Protein AF-A0A950J6D3-F1 (afdb_monomer)

Structure (mmCIF, N/CA/C/O backbone):
data_AF-A0A950J6D3-F1
#
_entry.id   AF-A0A950J6D3-F1
#
loop_
_atom_site.group_PDB
_atom_site.id
_atom_site.type_symbol
_atom_site.label_atom_id
_atom_site.label_alt_id
_atom_site.label_comp_id
_atom_site.label_asym_id
_atom_site.label_entity_id
_atom_site.label_seq_id
_atom_site.pdbx_PDB_ins_code
_atom_site.Cartn_x
_atom_site.Cartn_y
_atom_site.Cartn_z
_atom_site.occupancy
_atom_site.B_iso_or_equiv
_atom_site.auth_seq_id
_atom_site.auth_comp_id
_atom_site.auth_asym_id
_atom_site.auth_atom_id
_atom_site.pdbx_PDB_model_num
ATOM 1 N N . MET A 1 1 ? 31.292 -25.764 -35.443 1.00 55.59 1 MET A N 1
ATOM 2 C CA . MET A 1 1 ? 31.297 -24.615 -34.501 1.00 55.59 1 MET A CA 1
ATOM 3 C C . MET A 1 1 ? 30.057 -23.723 -34.622 1.00 55.59 1 MET A C 1
ATOM 5 O O . MET A 1 1 ? 29.771 -22.983 -33.695 1.00 55.59 1 MET A O 1
ATOM 9 N N . THR A 1 2 ? 29.272 -23.836 -35.695 1.00 62.72 2 THR A N 1
ATOM 10 C CA . THR A 1 2 ? 28.083 -23.012 -35.971 1.00 62.72 2 THR A CA 1
ATOM 11 C C . THR A 1 2 ? 26.883 -23.295 -35.053 1.00 62.72 2 THR A C 1
ATOM 13 O O . THR A 1 2 ? 26.280 -22.356 -34.553 1.00 62.72 2 THR A O 1
ATOM 16 N N . GLY A 1 3 ? 26.563 -24.558 -34.737 1.00 67.31 3 GLY A N 1
ATOM 17 C CA . GLY A 1 3 ? 25.330 -24.898 -33.994 1.00 67.31 3 GLY A CA 1
ATOM 18 C C . GLY A 1 3 ? 25.253 -24.391 -32.543 1.00 67.31 3 GLY A C 1
ATOM 19 O O . GLY A 1 3 ? 24.208 -23.919 -32.108 1.00 67.31 3 GLY A O 1
ATOM 20 N N . ARG A 1 4 ? 26.367 -24.418 -31.795 1.00 71.62 4 ARG A N 1
ATOM 21 C CA . A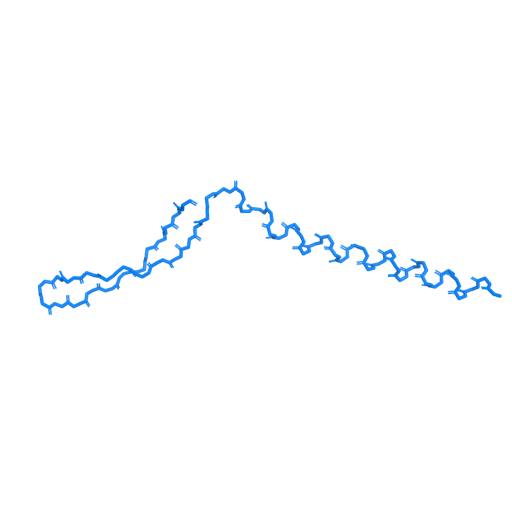RG A 1 4 ? 26.414 -23.901 -30.408 1.00 71.62 4 ARG A CA 1
ATOM 22 C C . ARG A 1 4 ? 26.299 -22.379 -30.340 1.00 71.62 4 ARG A C 1
ATOM 24 O O . ARG A 1 4 ? 25.812 -21.860 -29.344 1.00 71.62 4 ARG A O 1
ATOM 31 N N . PHE A 1 5 ? 26.719 -21.682 -31.392 1.00 74.00 5 PHE A N 1
ATOM 32 C CA . PHE A 1 5 ? 26.633 -20.227 -31.463 1.00 74.00 5 PHE A CA 1
ATOM 33 C C . PHE A 1 5 ? 25.180 -19.761 -31.656 1.00 74.00 5 PHE A C 1
ATOM 35 O O . PHE A 1 5 ? 24.726 -18.860 -30.956 1.00 74.00 5 PHE A O 1
ATOM 42 N N . PHE A 1 6 ? 24.413 -20.452 -32.508 1.00 75.94 6 PHE A N 1
ATOM 43 C CA . PHE A 1 6 ? 22.982 -20.177 -32.689 1.00 75.94 6 PHE A CA 1
ATOM 44 C C . PHE A 1 6 ? 22.154 -20.437 -31.419 1.00 75.94 6 PHE A C 1
ATOM 46 O O . PHE A 1 6 ? 21.250 -19.659 -31.119 1.00 75.94 6 PHE A O 1
ATOM 53 N N . LEU A 1 7 ? 22.493 -21.469 -30.634 1.00 78.56 7 LEU A N 1
ATOM 54 C CA . LEU A 1 7 ? 21.810 -21.763 -29.366 1.00 78.56 7 LEU A CA 1
ATOM 55 C C .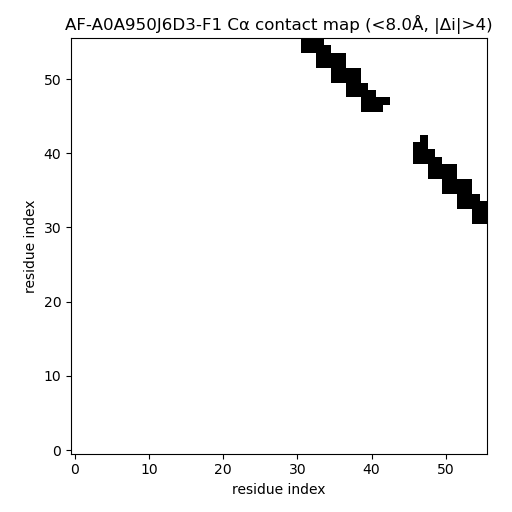 LEU A 1 7 ? 21.951 -20.615 -28.348 1.00 78.56 7 LEU A C 1
ATOM 57 O O . LEU A 1 7 ? 20.981 -20.240 -27.695 1.00 78.56 7 LEU A O 1
ATOM 61 N N . MET A 1 8 ? 23.150 -20.034 -28.234 1.00 79.19 8 MET A N 1
ATOM 62 C CA . MET A 1 8 ? 23.417 -18.943 -27.289 1.00 79.19 8 MET A CA 1
ATOM 63 C C . MET A 1 8 ? 22.667 -17.658 -27.656 1.00 79.19 8 MET A C 1
ATOM 65 O O . MET A 1 8 ? 22.158 -16.969 -26.776 1.00 79.19 8 MET A O 1
ATOM 69 N N . ILE A 1 9 ? 22.551 -17.360 -28.953 1.00 82.88 9 ILE A N 1
ATOM 70 C CA . ILE A 1 9 ? 21.799 -16.195 -29.437 1.00 82.88 9 ILE A CA 1
ATOM 71 C C . ILE A 1 9 ? 20.303 -16.358 -29.133 1.00 82.88 9 ILE A C 1
ATOM 73 O O . ILE A 1 9 ? 19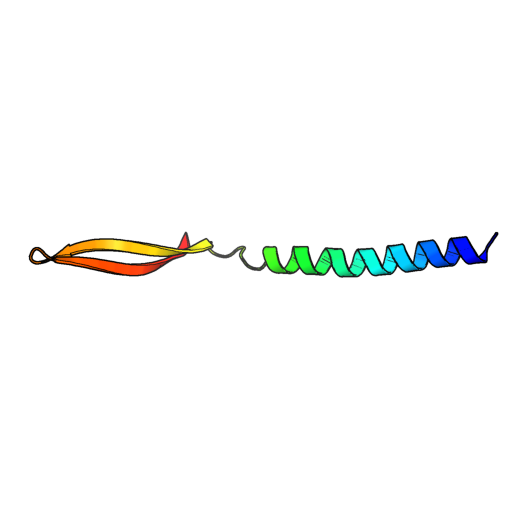.673 -15.417 -28.658 1.00 82.88 9 ILE A O 1
ATOM 77 N N . ALA A 1 10 ? 19.742 -17.555 -29.327 1.00 78.75 10 ALA A N 1
ATOM 78 C CA . ALA A 1 10 ? 18.336 -17.822 -29.021 1.00 78.75 10 ALA A CA 1
ATOM 79 C C . ALA A 1 10 ? 18.005 -17.639 -27.524 1.00 78.75 10 ALA A C 1
ATOM 81 O O . ALA A 1 10 ? 16.976 -17.057 -27.185 1.00 78.75 10 ALA A O 1
ATOM 82 N N . LEU A 1 11 ? 18.897 -18.071 -26.626 1.00 75.44 11 LEU A N 1
ATOM 83 C CA . LEU A 1 11 ? 18.750 -17.876 -25.176 1.00 75.44 11 LEU A CA 1
ATOM 84 C C . LEU A 1 11 ? 18.819 -16.396 -24.770 1.00 75.44 11 LEU A C 1
ATOM 86 O O . LEU A 1 11 ? 18.071 -15.968 -23.892 1.00 75.44 11 LEU A O 1
ATOM 90 N N . ALA A 1 12 ? 19.679 -15.608 -25.421 1.00 75.50 12 ALA A N 1
ATOM 91 C CA . ALA A 1 12 ? 19.801 -14.177 -25.151 1.00 75.50 12 ALA A CA 1
ATOM 92 C C . ALA A 1 12 ? 18.546 -13.389 -25.570 1.00 75.50 12 ALA A C 1
ATOM 94 O O . ALA A 1 12 ? 18.108 -12.507 -24.833 1.00 75.50 12 ALA A O 1
ATOM 95 N N . ILE A 1 13 ? 17.942 -13.734 -26.714 1.00 77.31 13 ILE A N 1
ATOM 96 C CA . ILE A 1 13 ? 16.713 -13.086 -27.204 1.00 77.31 13 ILE A CA 1
ATOM 97 C C . ILE A 1 13 ? 15.539 -13.397 -26.270 1.00 77.31 13 ILE A C 1
ATOM 99 O O . ILE A 1 13 ? 14.815 -12.488 -25.877 1.00 77.31 13 ILE A O 1
ATOM 103 N N . LEU A 1 14 ? 15.394 -14.656 -25.843 1.00 68.75 14 LEU A N 1
ATOM 104 C CA . LEU A 1 14 ? 14.362 -15.034 -24.876 1.00 68.75 14 LEU A CA 1
ATOM 105 C C . LEU A 1 14 ? 14.547 -14.296 -23.542 1.00 68.75 14 LEU A C 1
ATOM 107 O O . LEU A 1 14 ? 13.578 -13.774 -23.008 1.00 68.75 14 LEU A O 1
ATOM 111 N N . GLY A 1 15 ? 15.776 -14.189 -23.025 1.00 64.81 15 GLY A N 1
ATOM 112 C CA . GLY A 1 15 ? 16.059 -13.477 -21.772 1.00 64.81 15 GLY A CA 1
ATOM 113 C C . GLY A 1 15 ? 15.729 -11.978 -21.797 1.00 64.81 15 GLY A C 1
ATOM 114 O O . GLY A 1 15 ? 15.352 -11.425 -20.764 1.00 64.81 15 GLY A O 1
ATOM 115 N N . TRP A 1 16 ? 15.828 -11.326 -22.961 1.00 63.12 16 TRP A N 1
ATOM 116 C CA . TRP A 1 16 ? 15.488 -9.908 -23.121 1.00 63.12 16 TRP A CA 1
ATOM 117 C C . TRP A 1 16 ? 13.985 -9.662 -22.917 1.00 63.12 16 TRP A C 1
ATOM 119 O O . TRP A 1 16 ? 13.604 -8.749 -22.183 1.00 63.12 16 TRP A O 1
ATOM 129 N N . GLU A 1 17 ? 13.131 -10.492 -23.519 1.00 59.91 17 GLU A N 1
ATOM 130 C CA . GLU A 1 17 ? 11.668 -10.345 -23.477 1.00 59.91 17 GLU A CA 1
ATOM 131 C C . GLU A 1 17 ? 11.137 -10.390 -22.030 1.00 59.91 17 GLU A C 1
ATOM 133 O O . GLU A 1 17 ? 10.328 -9.551 -21.628 1.00 59.91 17 GLU A O 1
ATOM 138 N N . TYR A 1 18 ? 11.661 -11.305 -21.203 1.00 58.44 18 TYR A N 1
ATOM 139 C CA . TYR A 1 18 ? 11.259 -11.435 -19.794 1.00 58.44 18 TYR A CA 1
ATOM 140 C C . TYR A 1 18 ? 11.773 -10.293 -18.901 1.00 58.44 18 TYR A C 1
ATOM 142 O O . TYR A 1 18 ? 11.183 -10.020 -17.856 1.00 58.44 18 TYR A O 1
ATOM 150 N N . GLY A 1 19 ? 12.851 -9.608 -19.296 1.00 55.66 19 GLY A N 1
ATOM 151 C CA . GLY A 1 19 ? 13.401 -8.469 -18.555 1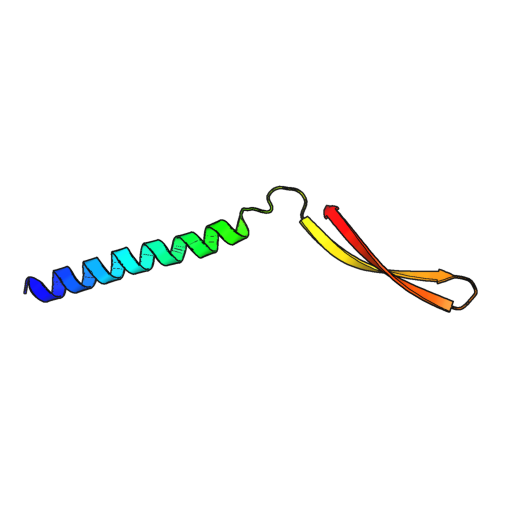.00 55.66 19 GLY A CA 1
ATOM 152 C C . GLY A 1 19 ? 12.556 -7.196 -18.675 1.00 55.66 19 GLY A C 1
ATOM 153 O O . GLY A 1 19 ? 12.508 -6.395 -17.741 1.00 55.66 19 GLY A O 1
ATOM 154 N N . ILE A 1 20 ? 11.844 -7.014 -19.794 1.00 56.47 20 ILE A N 1
ATOM 155 C CA . ILE A 1 20 ? 11.021 -5.815 -20.029 1.00 56.47 20 ILE A CA 1
ATOM 156 C C . ILE A 1 20 ? 9.720 -5.862 -19.216 1.00 56.47 20 ILE A C 1
ATOM 158 O O . ILE A 1 20 ? 9.292 -4.834 -18.688 1.00 56.47 20 ILE A O 1
ATOM 162 N N . SER A 1 21 ? 9.107 -7.041 -19.054 1.00 52.66 21 SER A N 1
ATOM 163 C CA . SER A 1 21 ? 7.815 -7.179 -18.360 1.00 52.66 21 SER A CA 1
ATOM 164 C C . SER A 1 21 ? 7.867 -6.744 -16.890 1.00 52.66 21 SER A C 1
ATOM 166 O O . SER A 1 21 ? 6.879 -6.237 -16.354 1.00 52.66 21 SER A O 1
ATOM 168 N N . VAL A 1 22 ? 9.028 -6.886 -16.241 1.00 53.81 22 VAL A N 1
ATOM 169 C CA . VAL A 1 22 ? 9.245 -6.448 -14.851 1.00 53.81 22 VAL A CA 1
ATOM 170 C C . VAL A 1 22 ? 9.357 -4.923 -14.746 1.00 53.81 22 VAL A C 1
ATOM 172 O O . VAL A 1 22 ? 8.910 -4.337 -13.762 1.00 53.81 22 VAL A O 1
ATOM 175 N N . ALA A 1 23 ? 9.895 -4.260 -15.774 1.00 51.66 23 ALA A N 1
ATOM 176 C CA . ALA A 1 23 ? 10.030 -2.805 -15.806 1.00 51.66 23 ALA A CA 1
ATOM 177 C C . ALA A 1 23 ? 8.686 -2.098 -16.063 1.00 51.66 23 ALA A C 1
ATOM 179 O O . ALA A 1 23 ? 8.432 -1.032 -15.504 1.00 51.66 23 ALA A O 1
ATOM 180 N N . THR A 1 24 ? 7.786 -2.699 -16.848 1.00 48.72 24 THR A N 1
ATOM 181 C CA . THR A 1 24 ? 6.464 -2.116 -17.142 1.00 48.72 24 THR A CA 1
ATOM 182 C C . THR A 1 24 ? 5.478 -2.198 -15.976 1.00 48.72 24 THR A C 1
ATOM 184 O O . THR A 1 24 ? 4.600 -1.346 -15.873 1.00 48.72 24 THR A O 1
ATOM 187 N N . ALA A 1 25 ? 5.637 -3.158 -15.057 1.00 51.25 25 ALA A N 1
ATOM 188 C CA . ALA A 1 25 ? 4.794 -3.252 -13.860 1.00 51.25 25 ALA A CA 1
ATOM 189 C C . ALA A 1 25 ? 5.120 -2.172 -12.807 1.00 51.25 25 ALA A C 1
ATOM 191 O O . ALA A 1 25 ? 4.280 -1.856 -11.970 1.00 51.25 25 ALA A O 1
ATOM 192 N N . ALA A 1 26 ? 6.315 -1.574 -12.867 1.00 51.41 26 ALA A N 1
ATOM 193 C CA . ALA A 1 26 ? 6.741 -0.513 -11.953 1.00 51.41 26 ALA A CA 1
ATOM 194 C C . ALA A 1 26 ? 6.424 0.907 -12.461 1.00 51.41 26 ALA A C 1
ATOM 196 O O . ALA A 1 26 ? 6.463 1.857 -11.682 1.00 51.41 26 ALA A O 1
ATOM 197 N N . GLN A 1 27 ? 6.122 1.083 -13.754 1.00 49.25 27 GLN A N 1
ATOM 198 C CA . GLN A 1 27 ? 5.952 2.413 -14.362 1.00 49.25 27 GLN A CA 1
ATOM 199 C C . GLN A 1 27 ? 4.498 2.833 -14.618 1.00 49.25 27 GLN A C 1
ATOM 201 O O . GLN A 1 27 ? 4.266 3.942 -15.098 1.00 49.25 27 GLN A O 1
ATOM 206 N N . ALA A 1 28 ? 3.515 2.013 -14.235 1.00 49.78 28 ALA A N 1
ATOM 207 C CA . ALA A 1 28 ? 2.099 2.393 -14.288 1.00 49.78 28 ALA A CA 1
ATOM 208 C C . ALA A 1 28 ? 1.664 3.348 -13.151 1.00 49.78 28 ALA A C 1
ATOM 210 O O . ALA A 1 28 ? 0.562 3.881 -13.190 1.00 49.78 28 ALA A O 1
ATOM 211 N N . GLU A 1 29 ? 2.529 3.619 -12.171 1.00 53.12 29 GLU A N 1
ATOM 212 C CA . GLU A 1 29 ? 2.226 4.439 -10.985 1.00 53.12 29 GLU A CA 1
ATOM 213 C C . GLU A 1 29 ? 2.876 5.832 -11.059 1.00 53.12 29 GLU A C 1
ATOM 215 O O . GLU A 1 29 ? 3.317 6.406 -10.065 1.00 53.12 29 GLU A O 1
ATOM 220 N N . ARG A 1 30 ? 2.942 6.438 -12.251 1.00 54.75 30 ARG A N 1
ATOM 221 C CA . ARG A 1 30 ? 3.311 7.861 -12.387 1.00 54.75 30 ARG A CA 1
ATOM 222 C C . ARG A 1 30 ? 2.102 8.781 -12.168 1.00 54.75 30 ARG A C 1
ATOM 224 O O . ARG A 1 30 ? 1.907 9.753 -12.891 1.00 54.75 30 ARG A O 1
ATOM 231 N N . GLY A 1 31 ? 1.283 8.455 -11.171 1.00 61.19 31 GLY A N 1
ATOM 232 C CA . GLY A 1 31 ? 0.024 9.123 -10.864 1.00 61.19 31 GLY A CA 1
ATOM 233 C C . GLY A 1 31 ? -0.323 9.006 -9.386 1.00 61.19 31 GLY A C 1
ATOM 234 O O . GLY A 1 31 ? -1.234 8.275 -9.043 1.00 61.19 31 GLY A O 1
ATOM 235 N N . LYS A 1 32 ? 0.385 9.768 -8.540 1.00 60.41 32 LYS A N 1
ATOM 236 C CA . LYS A 1 32 ? 0.233 9.842 -7.072 1.00 60.41 32 LYS A CA 1
ATOM 237 C C . LYS A 1 32 ? 0.469 8.501 -6.375 1.00 60.41 32 LYS A C 1
ATOM 239 O O . LYS A 1 32 ? -0.326 7.575 -6.459 1.00 60.41 32 LYS A O 1
ATOM 244 N N . THR A 1 33 ? 1.547 8.428 -5.609 1.00 68.31 33 THR A N 1
ATOM 245 C CA . THR A 1 33 ? 1.861 7.247 -4.806 1.00 68.31 33 THR A CA 1
ATOM 246 C C . THR A 1 33 ? 0.838 7.108 -3.679 1.00 68.31 33 THR A C 1
ATOM 248 O O . THR A 1 33 ? 0.892 7.808 -2.665 1.00 68.31 33 THR A O 1
ATOM 251 N N . CYS A 1 34 ? -0.142 6.228 -3.877 1.00 79.31 34 CYS A N 1
ATOM 252 C CA . CYS A 1 34 ? -1.158 5.918 -2.881 1.00 79.31 34 CYS A CA 1
ATOM 253 C C . CYS A 1 34 ? -0.672 4.787 -1.975 1.00 79.31 34 CYS A C 1
ATOM 255 O O . CYS A 1 34 ? -0.520 3.652 -2.419 1.00 79.31 34 CYS A O 1
ATOM 257 N N . HIS A 1 35 ? -0.486 5.073 -0.691 1.00 82.06 35 HIS A N 1
ATOM 258 C CA . HIS A 1 35 ? -0.200 4.059 0.322 1.00 82.06 35 HIS A CA 1
ATOM 259 C C . HIS A 1 35 ? -1.301 4.039 1.384 1.00 82.06 35 HIS A C 1
ATOM 261 O O . HIS A 1 35 ? -2.005 5.026 1.603 1.00 82.06 35 HIS A O 1
ATOM 267 N N . MET A 1 36 ? -1.489 2.882 2.016 1.00 88.06 36 MET A N 1
ATOM 268 C CA . MET A 1 36 ? -2.360 2.765 3.182 1.00 88.06 36 MET A CA 1
ATOM 269 C C . MET A 1 36 ? -1.582 3.226 4.411 1.00 88.06 36 MET A C 1
ATOM 271 O O . MET A 1 36 ? -0.539 2.659 4.730 1.00 88.06 36 MET A O 1
ATOM 275 N N . GLU A 1 37 ? -2.092 4.239 5.098 1.00 88.31 37 GLU A N 1
ATOM 276 C CA . GLU A 1 37 ? -1.534 4.744 6.347 1.00 88.31 37 GLU A CA 1
ATOM 277 C C . GLU A 1 37 ? -2.518 4.449 7.482 1.00 88.31 37 GLU A C 1
ATOM 279 O O . GLU A 1 37 ? -3.729 4.656 7.352 1.00 88.31 37 GLU A O 1
ATOM 284 N N . GLN A 1 38 ? -2.008 3.929 8.598 1.00 89.00 38 GLN A N 1
ATOM 285 C CA . GLN A 1 38 ? -2.814 3.729 9.794 1.00 89.00 38 GLN A CA 1
ATOM 286 C C . GLN A 1 38 ? -2.808 5.023 10.606 1.00 89.00 38 GLN A C 1
ATOM 288 O O . GLN A 1 38 ? -1.800 5.372 11.219 1.00 89.00 38 GLN A O 1
ATOM 293 N N . GLN A 1 39 ? -3.937 5.726 10.634 1.00 88.69 39 GLN A N 1
ATOM 294 C CA . GLN A 1 39 ? -4.095 6.912 11.466 1.00 88.69 39 GLN A CA 1
ATOM 295 C C . GLN A 1 39 ? -4.812 6.541 12.755 1.00 88.69 39 GLN A C 1
ATOM 297 O O . GLN A 1 39 ? -5.949 6.072 12.745 1.00 88.69 39 GLN A O 1
ATOM 302 N N . CYS A 1 40 ? -4.124 6.740 13.876 1.00 91.62 40 CYS A N 1
ATOM 303 C CA . CYS A 1 40 ? -4.691 6.543 15.200 1.00 91.62 40 CYS A CA 1
ATOM 304 C C . CYS A 1 40 ? -4.961 7.897 15.850 1.00 91.62 40 CYS A C 1
ATOM 306 O O . CYS A 1 40 ? -4.046 8.709 15.984 1.00 91.62 40 CYS A O 1
ATOM 308 N N . HIS A 1 41 ? -6.186 8.107 16.318 1.00 89.56 41 HIS A N 1
ATOM 309 C CA . HIS A 1 41 ? -6.542 9.251 17.146 1.00 89.56 41 HIS A CA 1
ATOM 310 C C . HIS A 1 41 ? -7.203 8.789 18.445 1.00 89.56 41 HIS A C 1
ATOM 312 O O . HIS A 1 41 ? -7.667 7.653 18.584 1.00 89.56 41 HIS A O 1
ATOM 318 N N . TRP A 1 42 ? -7.186 9.673 19.435 1.00 94.12 42 TRP A N 1
ATOM 319 C CA . TRP A 1 42 ? -7.855 9.449 20.706 1.00 94.12 42 TRP A CA 1
ATOM 320 C C . TRP A 1 42 ? -9.221 10.110 20.661 1.00 94.12 42 TRP A C 1
ATOM 322 O O . TRP A 1 42 ? -9.321 11.316 20.456 1.00 94.12 42 TRP A O 1
ATOM 332 N N . GLU A 1 43 ? -10.269 9.321 20.860 1.00 89.69 43 GLU A N 1
ATOM 333 C CA . GLU A 1 43 ? -11.637 9.815 20.941 1.00 89.69 43 GLU A CA 1
ATOM 334 C C . GLU A 1 43 ? -12.316 9.170 22.151 1.00 89.69 43 GLU A C 1
ATOM 336 O O . GLU A 1 43 ? -12.271 7.952 22.319 1.00 89.69 43 GLU A O 1
ATOM 341 N N . ASN A 1 44 ? -12.898 9.981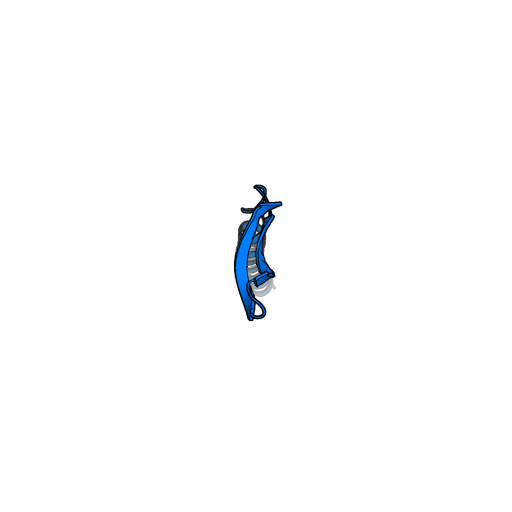 23.042 1.00 84.12 44 ASN A N 1
ATOM 342 C CA . ASN A 1 44 ? -13.599 9.506 24.245 1.00 84.12 44 ASN A CA 1
ATOM 343 C C . ASN A 1 44 ? -12.799 8.475 25.079 1.00 84.12 44 ASN A C 1
ATOM 345 O O . ASN A 1 44 ? -13.323 7.426 25.452 1.00 84.12 44 ASN A O 1
ATOM 349 N N . PHE A 1 45 ? -11.514 8.750 25.347 1.00 84.62 45 PHE A N 1
ATOM 350 C CA . PHE A 1 45 ? -10.588 7.863 26.084 1.00 84.62 45 PHE A CA 1
ATOM 351 C C . PHE A 1 45 ? -10.349 6.480 25.448 1.00 84.62 45 PHE A C 1
ATOM 353 O O . PHE A 1 45 ? -9.760 5.598 26.075 1.00 84.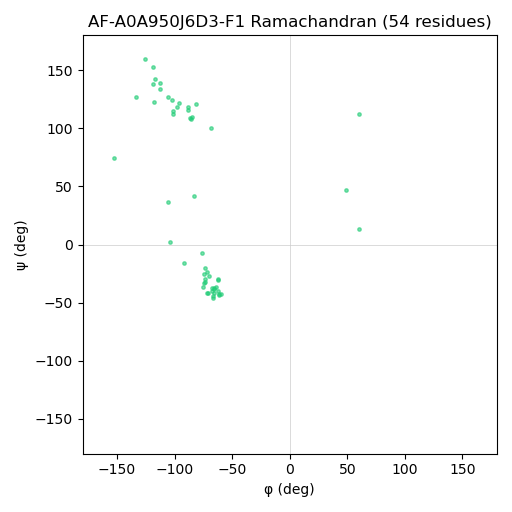62 45 PHE A O 1
ATOM 360 N N . LYS A 1 46 ? -10.746 6.284 24.188 1.00 82.25 46 LYS A N 1
ATOM 361 C CA . LYS A 1 46 ? -10.454 5.086 23.399 1.00 82.25 46 LYS A CA 1
ATOM 362 C C . LYS A 1 46 ? -9.508 5.445 22.259 1.00 82.25 46 LYS A C 1
ATOM 364 O O . LYS A 1 46 ? -9.634 6.494 21.628 1.00 82.25 46 LYS A O 1
ATOM 369 N N . LYS A 1 47 ? -8.540 4.565 22.003 1.00 89.88 47 LYS A N 1
ATOM 370 C CA . LYS A 1 47 ? -7.628 4.693 20.866 1.00 89.88 47 LYS A CA 1
ATOM 371 C C . LYS A 1 47 ? -8.297 4.075 19.646 1.00 89.88 47 LYS A C 1
ATOM 373 O O . LYS A 1 47 ? -8.464 2.859 19.590 1.00 89.88 47 L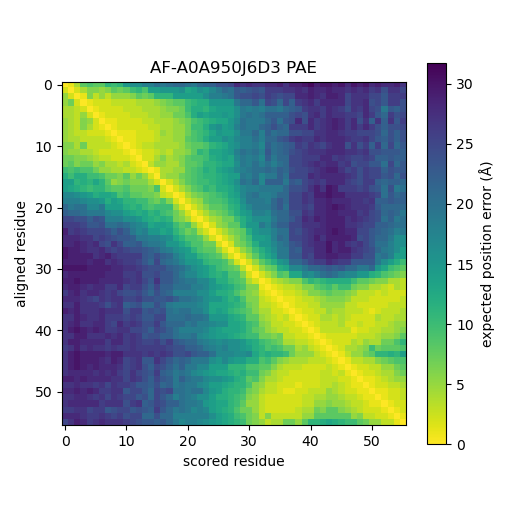YS A O 1
ATOM 378 N N . VAL A 1 48 ? -8.697 4.913 18.699 1.00 90.81 48 VAL A N 1
ATOM 379 C CA . VAL A 1 48 ? -9.324 4.487 17.448 1.00 90.81 48 VAL A CA 1
ATOM 380 C C . VAL A 1 48 ? -8.269 4.571 16.358 1.00 90.81 48 VAL A C 1
ATOM 382 O O . VAL A 1 48 ? -7.645 5.612 16.181 1.00 90.81 48 VAL A O 1
ATOM 385 N N . CYS A 1 49 ? -8.041 3.465 15.655 1.00 92.00 49 CYS A N 1
ATOM 386 C CA . CYS A 1 49 ? -7.110 3.403 14.536 1.00 92.00 49 CYS A CA 1
ATOM 387 C C . CYS A 1 49 ? -7.884 3.051 13.270 1.00 92.00 49 CYS A C 1
ATOM 389 O O . CYS A 1 49 ? -8.538 2.009 13.210 1.00 92.00 49 CYS A O 1
ATOM 391 N N . VAL A 1 50 ? -7.796 3.915 12.265 1.00 91.50 50 VAL A N 1
ATOM 392 C CA . VAL A 1 50 ? -8.445 3.745 10.966 1.00 91.50 50 VAL A CA 1
ATOM 393 C C . VAL A 1 50 ? -7.389 3.643 9.875 1.00 91.50 50 VAL A C 1
ATOM 395 O O . VAL A 1 50 ? -6.353 4.306 9.918 1.00 91.50 50 VAL A O 1
ATOM 398 N N . TRP A 1 51 ? -7.645 2.781 8.897 1.00 90.38 51 TRP A N 1
ATOM 399 C CA . TRP A 1 51 ? -6.812 2.679 7.706 1.00 90.38 51 TRP A CA 1
ATOM 400 C C . TRP A 1 51 ? -7.327 3.660 6.662 1.00 90.38 51 TRP A C 1
ATOM 402 O O . TRP A 1 51 ? -8.466 3.548 6.210 1.00 90.38 51 TRP A O 1
ATOM 412 N N . VAL A 1 52 ? -6.489 4.619 6.281 1.00 87.31 52 VAL A N 1
ATOM 413 C CA . VAL A 1 52 ? -6.803 5.631 5.271 1.00 87.31 52 VAL A CA 1
ATOM 414 C C . VAL A 1 52 ? -5.835 5.518 4.103 1.00 87.31 52 VAL A C 1
ATOM 416 O O . VAL A 1 52 ? -4.636 5.310 4.275 1.00 87.31 52 VAL A O 1
ATOM 419 N N . LYS A 1 53 ? -6.368 5.641 2.887 1.00 86.88 53 LYS A N 1
ATOM 420 C CA . LYS A 1 53 ? -5.568 5.628 1.663 1.00 86.88 53 LYS A CA 1
ATOM 421 C C . LYS A 1 53 ? -5.060 7.042 1.400 1.00 86.88 53 LYS A C 1
ATOM 423 O O . LYS A 1 53 ? -5.841 7.917 1.032 1.00 86.88 53 LYS A O 1
ATOM 428 N N . VAL A 1 54 ? -3.767 7.267 1.602 1.00 82.75 54 VAL A N 1
ATOM 429 C CA . VAL A 1 54 ? -3.126 8.570 1.416 1.00 82.75 54 VAL A CA 1
ATOM 430 C C . VAL A 1 54 ? -2.389 8.555 0.084 1.00 82.75 54 VAL A C 1
ATOM 432 O O . VAL A 1 54 ? -1.445 7.794 -0.107 1.00 82.75 54 VAL A O 1
ATOM 435 N N . CYS A 1 55 ? -2.839 9.392 -0.848 1.00 83.25 55 CYS A N 1
ATOM 436 C CA . CYS A 1 55 ? -2.205 9.575 -2.149 1.00 83.25 55 CYS A CA 1
ATOM 437 C C . CYS A 1 55 ? -1.376 10.859 -2.126 1.00 83.25 55 CYS A C 1
ATOM 439 O O . CYS A 1 55 ? -1.950 11.946 -2.026 1.00 83.25 55 CYS A O 1
ATOM 441 N N . ARG A 1 56 ? -0.047 10.723 -2.195 1.00 66.06 56 ARG A N 1
ATOM 442 C CA . ARG A 1 56 ? 0.895 11.844 -2.326 1.00 66.06 56 ARG A CA 1
ATOM 443 C C . ARG A 1 56 ? 1.447 11.914 -3.742 1.00 66.06 56 ARG A C 1
ATOM 445 O O . ARG A 1 56 ? 1.848 10.849 -4.269 1.00 66.06 56 ARG A O 1
#

Solvent-accessible surface area (backbone atoms only — not comparable to full-atom values): 3544 Å² total; per-residue (Å²): 123,66,70,69,54,56,54,55,51,54,54,52,55,56,54,50,60,65,55,50,61,63,56,57,72,67,62,76,64,86,67,53,58,67,45,80,42,79,51,70,49,80,53,95,94,38,83,47,74,44,84,41,80,48,66,88

Foldseek 3Di:
DPPVVVVVVVVVVVVVVVVVVVVVVVPVPPDFDWDWDWDWDADPNDIDTDTDTDTD

Sequence (56 aa):
MTGRFFLMIALAILGWEYGISVATAAQAERGKTCHMEQQCHWENFKKVCVWVKVCR

Secondary structure (DSSP, 8-state):
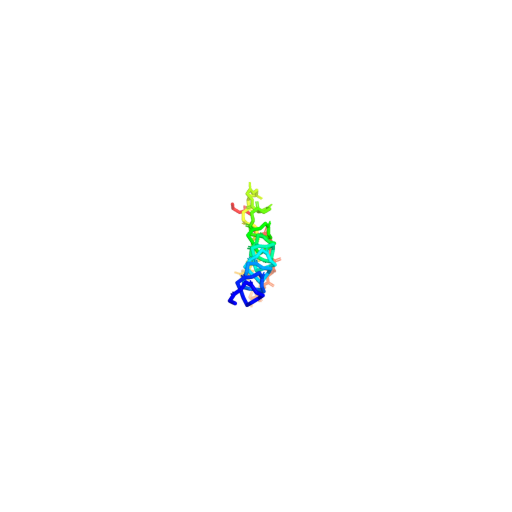-HHHHHHHHHHHHHHHHHHHHHHHHHSTT-S--EEEEEEEEEETTEEEEEEEEEE-

Mean predicted aligned error: 15.51 Å

Radius of gyration: 24.56 Å; Cα contacts (8 Å, |Δi|>4): 37; chains: 1; bounding box: 45×37×62 Å

Nearest PDB structures (foldseek):
  7xi6-assembly1_A  TM=4.767E-01  e=2.941E+00  Saccharolobus solfataricus
  9b8p-assembly1_H  TM=3.931E-01  e=9.382E+00  Rattus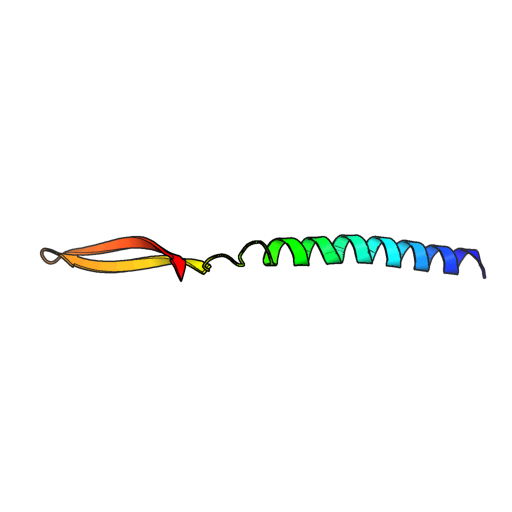 norvegicus

pLDDT: mean 72.87, std 14.5, range [48.72, 94.12]